Protein AF-A0A497K471-F1 (afdb_monomer_lite)

Secondary structure (DSSP, 8-state):
---B--GGGSBPTTSPBPP--S---GGGBPPPPPP-

Foldseek 3Di:
DWDFQDCQQPADPVRHGHHNPDDGDPVRTDDDDDDD

Radius of gyration: 12.49 Å; chains: 1; bounding box: 23×17×36 Å

pLDDT: mean 88.44, std 7.05, range [59.5, 96.31]

Structure (mmCIF, N/CA/C/O backbone):
data_AF-A0A497K471-F1
#
_entry.id   AF-A0A497K471-F1
#
loop_
_atom_site.group_PDB
_atom_site.id
_atom_site.type_symbol
_atom_site.label_atom_id
_atom_site.label_alt_id
_atom_site.label_comp_id
_atom_site.label_asym_id
_atom_site.label_entity_id
_atom_site.label_seq_id
_atom_site.pdbx_PDB_ins_code
_atom_site.Cartn_x
_atom_site.Cartn_y
_atom_site.Cartn_z
_atom_site.occupancy
_atom_site.B_iso_or_equiv
_atom_site.auth_seq_id
_atom_site.auth_comp_id
_atom_site.auth_asym_id
_atom_site.auth_atom_id
_atom_site.pdbx_PDB_model_num
ATOM 1 N N . MET A 1 1 ? 10.897 6.101 -6.113 1.00 59.50 1 MET A N 1
ATOM 2 C CA . MET A 1 1 ? 9.573 5.884 -5.475 1.00 59.50 1 MET A CA 1
ATOM 3 C C . MET A 1 1 ? 9.274 4.384 -5.484 1.00 59.50 1 MET A C 1
ATOM 5 O O . MET A 1 1 ? 9.372 3.786 -6.530 1.00 59.50 1 MET A O 1
ATOM 9 N N . SER A 1 2 ? 9.005 3.715 -4.360 1.00 65.25 2 SER A N 1
ATOM 10 C CA . SER A 1 2 ? 8.661 2.275 -4.409 1.00 65.25 2 SER A CA 1
ATOM 11 C C . SER A 1 2 ? 7.143 2.106 -4.385 1.00 65.25 2 SER A C 1
ATOM 13 O O . SER A 1 2 ? 6.514 2.436 -3.379 1.00 65.25 2 SER A O 1
ATOM 15 N N . VAL A 1 3 ? 6.552 1.622 -5.481 1.00 82.31 3 VAL A N 1
ATOM 16 C CA . VAL A 1 3 ? 5.114 1.312 -5.543 1.00 82.31 3 VAL A CA 1
ATOM 17 C C . VAL A 1 3 ? 4.856 0.039 -4.733 1.00 82.31 3 VAL A C 1
ATOM 19 O O . VAL A 1 3 ? 5.594 -0.943 -4.835 1.00 82.31 3 VAL A O 1
ATOM 22 N N . TRP A 1 4 ? 3.847 0.069 -3.862 1.00 87.81 4 TRP A N 1
ATOM 23 C CA . TRP A 1 4 ? 3.497 -1.050 -2.984 1.00 87.81 4 TRP A CA 1
ATOM 24 C C . TRP A 1 4 ? 1.990 -1.267 -2.960 1.00 87.81 4 TRP A C 1
ATOM 26 O O . TRP A 1 4 ? 1.250 -0.342 -2.629 1.00 87.81 4 TRP A O 1
ATOM 36 N N . HIS A 1 5 ? 1.536 -2.488 -3.240 1.00 87.62 5 HIS A N 1
ATOM 37 C CA . HIS A 1 5 ? 0.103 -2.796 -3.335 1.00 87.62 5 HIS A CA 1
ATOM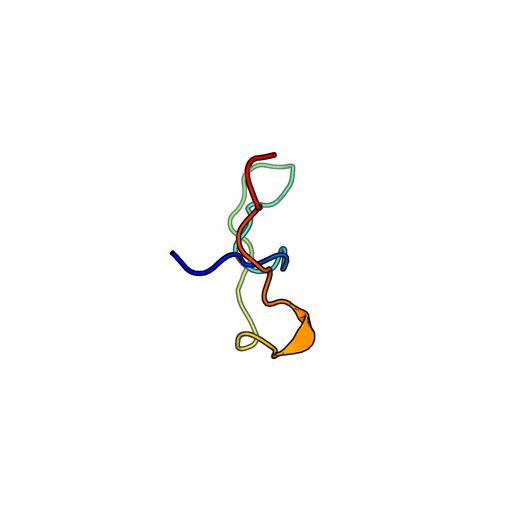 38 C C . HIS A 1 5 ? -0.507 -3.341 -2.035 1.00 87.62 5 HIS A C 1
ATOM 40 O O . HIS A 1 5 ? -1.725 -3.428 -1.915 1.00 87.62 5 HIS A O 1
ATOM 46 N N . GLY A 1 6 ? 0.312 -3.664 -1.031 1.00 86.81 6 GLY A N 1
ATOM 47 C CA . GLY A 1 6 ? -0.172 -4.213 0.235 1.00 86.81 6 GLY A CA 1
ATOM 48 C C . GLY A 1 6 ? -0.947 -3.213 1.109 1.00 86.81 6 GLY A C 1
ATOM 49 O O . GLY A 1 6 ? -0.541 -2.066 1.307 1.00 86.81 6 GLY A O 1
ATOM 50 N N . ASP A 1 7 ? -2.015 -3.695 1.744 1.00 88.88 7 ASP A N 1
ATOM 51 C CA . ASP A 1 7 ? -2.902 -2.899 2.610 1.00 88.88 7 ASP A CA 1
ATOM 52 C C . ASP A 1 7 ? -2.429 -2.772 4.061 1.00 88.88 7 ASP A C 1
ATOM 54 O O . ASP A 1 7 ? -3.049 -2.079 4.869 1.00 88.88 7 ASP A O 1
ATOM 58 N N . LEU A 1 8 ? -1.332 -3.444 4.408 1.00 89.69 8 LEU A N 1
ATOM 59 C CA . LEU A 1 8 ? -0.847 -3.594 5.781 1.00 89.69 8 LEU A CA 1
ATOM 60 C C . LEU A 1 8 ? -0.537 -2.248 6.464 1.00 89.69 8 LEU A C 1
ATOM 62 O O . LEU A 1 8 ? -0.665 -2.118 7.679 1.00 89.69 8 LEU A O 1
ATOM 66 N N . LYS A 1 9 ? -0.126 -1.250 5.672 1.00 88.69 9 LYS A N 1
ATOM 67 C CA . LYS A 1 9 ? 0.150 0.122 6.129 1.00 88.69 9 LYS A CA 1
ATOM 68 C C . LYS A 1 9 ? -1.020 1.087 5.914 1.00 88.69 9 LYS A C 1
ATOM 70 O O . LYS A 1 9 ? -0.965 2.204 6.424 1.00 88.69 9 LYS A O 1
ATOM 75 N N . LYS A 1 10 ? -2.064 0.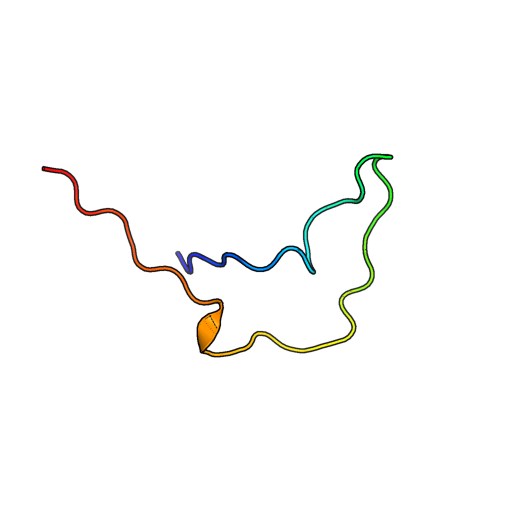686 5.179 1.00 91.19 10 LYS A N 1
ATOM 76 C CA . LYS A 1 10 ? -3.262 1.511 4.971 1.00 91.19 10 LYS A CA 1
ATOM 77 C C . LYS A 1 10 ? -4.063 1.598 6.275 1.00 91.19 10 LYS A C 1
ATOM 79 O O . LYS A 1 10 ? -3.946 0.743 7.155 1.00 91.19 10 LYS A O 1
ATOM 84 N N . ARG A 1 11 ? -4.889 2.635 6.418 1.00 94.19 11 ARG A N 1
ATOM 85 C CA . ARG A 1 11 ? -5.816 2.743 7.556 1.00 94.19 11 ARG A CA 1
ATOM 86 C C . ARG A 1 11 ? -6.968 1.742 7.421 1.00 94.19 11 ARG A C 1
ATOM 88 O O . ARG A 1 11 ? -7.188 1.148 6.365 1.00 94.19 11 ARG A O 1
ATOM 95 N N . LYS A 1 12 ? -7.666 1.495 8.527 1.00 94.50 12 LYS A N 1
ATOM 96 C CA . LYS A 1 12 ? -8.952 0.785 8.529 1.00 94.50 12 LYS 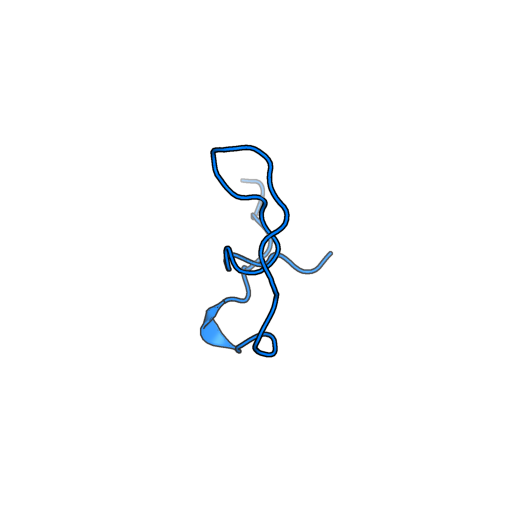A CA 1
ATOM 97 C C . LYS A 1 12 ? -10.029 1.677 7.886 1.00 94.50 12 LYS A C 1
ATOM 99 O O . LYS A 1 12 ? -9.863 2.895 7.920 1.00 94.50 12 LYS A O 1
ATOM 104 N N . PRO A 1 13 ? -11.143 1.109 7.393 1.00 93.75 13 PRO A N 1
ATOM 105 C CA . PRO A 1 13 ? -12.284 1.901 6.919 1.00 93.75 13 PRO A CA 1
ATOM 106 C C . PRO A 1 13 ? -12.819 2.873 7.980 1.00 93.75 13 PRO A C 1
ATOM 108 O O . PRO A 1 13 ? -13.193 3.991 7.666 1.00 93.75 13 PRO A O 1
ATOM 111 N N . THR A 1 14 ? -12.747 2.490 9.258 1.00 95.44 14 THR A N 1
ATOM 112 C CA . THR A 1 14 ? -13.128 3.328 10.408 1.00 95.44 14 THR A CA 1
ATOM 113 C C . THR A 1 14 ? -12.092 4.397 10.784 1.00 95.44 14 THR A C 1
ATOM 115 O O . THR A 1 14 ? -12.217 5.047 11.814 1.00 95.44 14 THR A O 1
ATOM 118 N N . GLY A 1 15 ? -11.009 4.552 10.014 1.00 94.62 15 GLY A N 1
ATOM 119 C CA . GLY A 1 15 ? -9.955 5.545 10.260 1.00 94.62 15 GLY A CA 1
ATOM 120 C C . GLY A 1 15 ? -8.863 5.118 11.251 1.00 94.62 15 GLY A C 1
ATOM 121 O O . GLY A 1 15 ? -7.808 5.754 11.309 1.00 94.62 15 GLY A O 1
ATOM 122 N N 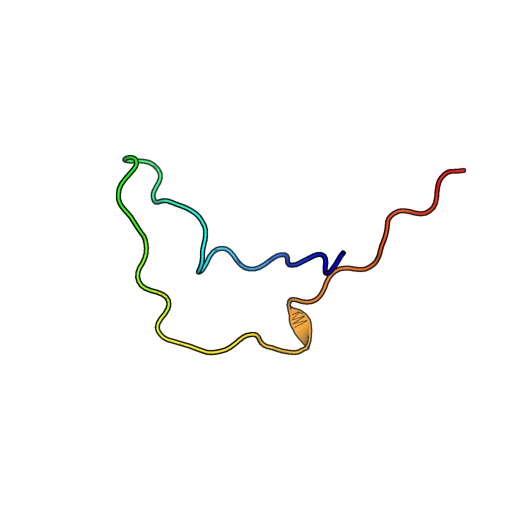. GLY A 1 16 ? -9.049 4.012 11.977 1.00 96.31 16 GLY A N 1
ATOM 123 C CA . GLY A 1 16 ? -8.039 3.474 12.893 1.00 96.31 16 GLY A CA 1
ATOM 124 C C . GLY A 1 16 ? -6.756 2.999 12.190 1.00 96.31 16 GLY A C 1
ATOM 125 O O . GLY A 1 16 ? -6.777 2.533 11.046 1.00 96.31 16 GLY A O 1
ATOM 126 N N . LYS A 1 17 ? -5.615 3.064 12.888 1.00 93.75 17 LYS A N 1
ATOM 127 C CA . LYS A 1 17 ? -4.322 2.567 12.383 1.00 93.75 17 LYS A CA 1
ATOM 128 C C . LYS A 1 17 ? -4.321 1.029 12.325 1.00 93.75 17 LYS A C 1
ATOM 130 O O . LYS A 1 17 ? -4.679 0.371 13.302 1.00 93.75 17 LYS A O 1
ATOM 135 N N . LYS A 1 18 ? -3.912 0.435 11.196 1.00 93.00 18 LYS A N 1
ATOM 136 C CA . LYS A 1 18 ? -3.631 -1.013 11.111 1.00 93.00 18 LYS A CA 1
ATOM 137 C C . LYS A 1 18 ? -2.242 -1.308 11.694 1.00 93.00 18 LYS A C 1
ATOM 139 O O . LYS A 1 18 ? -1.311 -0.521 11.517 1.00 93.00 18 LYS A O 1
ATOM 144 N N . ARG A 1 19 ? -2.092 -2.442 12.390 1.00 91.56 19 ARG A N 1
ATOM 145 C CA . ARG A 1 19 ? -0.788 -2.915 12.879 1.00 91.56 19 ARG A CA 1
ATOM 146 C C . ARG A 1 19 ? -0.075 -3.666 11.759 1.00 91.56 19 ARG A C 1
ATOM 148 O O . ARG A 1 19 ? -0.565 -4.683 11.277 1.00 91.56 19 ARG A O 1
ATOM 155 N N . ALA A 1 20 ? 1.104 -3.183 11.386 1.00 91.12 20 ALA A N 1
ATOM 156 C CA . ALA A 1 20 ? 1.977 -3.877 10.455 1.00 91.12 20 ALA A CA 1
ATOM 157 C C . ALA A 1 20 ? 2.711 -5.019 11.178 1.00 91.12 20 ALA A C 1
ATOM 159 O O . ALA A 1 20 ? 3.699 -4.776 11.862 1.00 91.12 20 ALA A O 1
ATOM 160 N N . TYR A 1 21 ? 2.202 -6.249 11.069 1.00 91.62 21 TYR A N 1
ATOM 161 C CA . TYR A 1 21 ? 2.754 -7.418 11.774 1.00 91.62 21 TYR A CA 1
ATOM 162 C C . TYR A 1 21 ? 3.862 -8.152 11.004 1.00 91.62 21 TYR A C 1
ATOM 164 O O . TYR A 1 21 ? 4.583 -8.955 11.584 1.00 91.62 21 TYR A O 1
ATOM 172 N N . ARG A 1 22 ? 4.001 -7.893 9.701 1.00 91.75 22 ARG A N 1
ATOM 173 C CA . ARG A 1 22 ? 4.979 -8.551 8.832 1.00 91.75 22 ARG A CA 1
ATOM 174 C C . ARG A 1 22 ? 5.762 -7.553 7.997 1.00 91.75 22 ARG A C 1
ATOM 176 O O . ARG A 1 22 ? 5.351 -6.405 7.810 1.00 91.75 22 ARG A O 1
ATOM 183 N N . LYS A 1 23 ? 6.884 -8.029 7.460 1.00 90.50 23 LYS A N 1
ATOM 184 C CA . LYS A 1 23 ? 7.680 -7.297 6.477 1.00 90.50 23 LYS A CA 1
ATOM 185 C C . LYS A 1 23 ? 6.990 -7.287 5.108 1.00 90.50 23 LYS A C 1
ATOM 187 O O . LYS A 1 23 ? 6.027 -8.009 4.839 1.00 90.50 23 LYS A O 1
ATOM 192 N N . LYS A 1 24 ? 7.522 -6.420 4.254 1.00 88.88 24 LYS A N 1
ATOM 193 C CA . LYS A 1 24 ? 7.220 -6.334 2.830 1.00 88.88 24 LYS A CA 1
ATOM 194 C C . LYS A 1 24 ? 7.590 -7.655 2.127 1.00 88.88 24 LYS A C 1
ATOM 196 O O . LYS A 1 24 ? 8.666 -8.182 2.389 1.00 88.88 24 LYS A O 1
ATOM 201 N N . LEU A 1 25 ? 6.717 -8.174 1.259 1.00 89.75 25 LEU A N 1
ATOM 202 C CA . LEU A 1 25 ? 6.924 -9.406 0.484 1.00 89.75 25 LEU A CA 1
ATOM 203 C C . LEU A 1 25 ? 7.126 -9.106 -1.006 1.00 89.75 25 LEU A C 1
ATOM 205 O O . LEU A 1 25 ? 6.470 -8.227 -1.551 1.00 89.75 25 LEU A O 1
ATOM 209 N N . LYS A 1 26 ? 8.003 -9.855 -1.682 1.00 88.44 26 LYS A N 1
ATOM 210 C CA . LYS A 1 26 ? 8.400 -9.582 -3.077 1.00 88.44 26 LYS A CA 1
ATOM 211 C C . LYS A 1 26 ? 7.219 -9.493 -4.056 1.00 88.44 26 LYS A C 1
ATOM 213 O O . LYS A 1 26 ? 7.284 -8.713 -4.986 1.00 88.44 26 LYS A O 1
ATOM 218 N N . PHE A 1 27 ? 6.133 -10.231 -3.835 1.00 86.62 27 PHE A N 1
ATOM 219 C CA . PHE A 1 27 ? 4.955 -10.206 -4.713 1.00 86.62 27 PHE A CA 1
ATOM 220 C C . PHE A 1 27 ? 4.057 -8.961 -4.551 1.00 86.62 27 PHE A C 1
ATOM 222 O O . PHE A 1 27 ? 3.131 -8.773 -5.328 1.00 86.62 27 PHE A O 1
ATOM 229 N N . GLU A 1 28 ? 4.291 -8.109 -3.550 1.00 89.50 28 GLU A N 1
ATOM 230 C CA . GLU A 1 28 ? 3.503 -6.885 -3.315 1.00 89.50 28 GLU A CA 1
ATOM 231 C C . GLU A 1 28 ? 4.156 -5.623 -3.896 1.00 89.50 28 GLU A C 1
ATOM 233 O O . GLU A 1 28 ? 3.588 -4.529 -3.790 1.00 89.50 28 GLU A O 1
ATOM 238 N N . THR A 1 29 ? 5.353 -5.749 -4.477 1.00 90.00 29 THR A N 1
ATOM 239 C CA . THR A 1 29 ? 6.002 -4.650 -5.197 1.00 90.00 29 THR A CA 1
ATOM 240 C C . THR A 1 29 ? 5.233 -4.348 -6.476 1.00 90.00 29 THR A C 1
ATOM 242 O O . THR A 1 29 ? 4.986 -5.255 -7.267 1.00 90.00 29 THR A O 1
ATOM 245 N N . GLY A 1 30 ? 4.892 -3.081 -6.693 1.00 87.94 30 GLY A N 1
ATOM 246 C CA . GLY A 1 30 ? 4.393 -2.604 -7.980 1.00 87.94 30 GLY A CA 1
ATOM 247 C C . GLY A 1 30 ? 5.523 -2.100 -8.876 1.00 87.94 30 GLY A C 1
ATOM 248 O O . GLY A 1 30 ? 6.611 -1.774 -8.394 1.00 87.94 30 GLY A O 1
ATOM 249 N N . SER A 1 31 ? 5.231 -2.001 -10.168 1.00 87.06 31 SER A N 1
ATOM 250 C CA . SER A 1 31 ? 6.077 -1.315 -11.148 1.00 87.06 31 SER A CA 1
ATOM 251 C C . SER A 1 31 ? 5.609 0.125 -11.332 1.00 87.06 31 SER A C 1
ATOM 253 O O . SER A 1 31 ? 4.476 0.474 -10.993 1.00 87.06 31 SER A O 1
ATOM 255 N N . PHE A 1 32 ? 6.488 0.972 -11.856 1.00 87.06 32 PHE A N 1
ATOM 256 C CA . PHE A 1 32 ? 6.093 2.313 -12.267 1.00 87.06 32 PHE A CA 1
ATOM 257 C C . PHE A 1 32 ? 5.149 2.254 -13.469 1.00 87.06 32 PHE A C 1
ATOM 259 O O . PHE A 1 32 ? 5.354 1.400 -14.336 1.00 87.06 32 PHE A O 1
ATOM 266 N N . PRO A 1 33 ? 4.134 3.132 -13.534 1.00 88.69 33 PRO A N 1
ATOM 267 C CA . PRO A 1 33 ? 3.336 3.275 -14.741 1.00 88.69 33 PRO A CA 1
ATOM 268 C C . PRO A 1 33 ? 4.221 3.794 -15.879 1.00 88.69 33 PRO A C 1
ATOM 270 O O . PRO A 1 33 ? 5.071 4.659 -15.667 1.00 88.69 33 PRO A O 1
ATOM 273 N N . THR A 1 34 ? 4.023 3.257 -17.078 1.00 87.62 34 THR A N 1
ATOM 274 C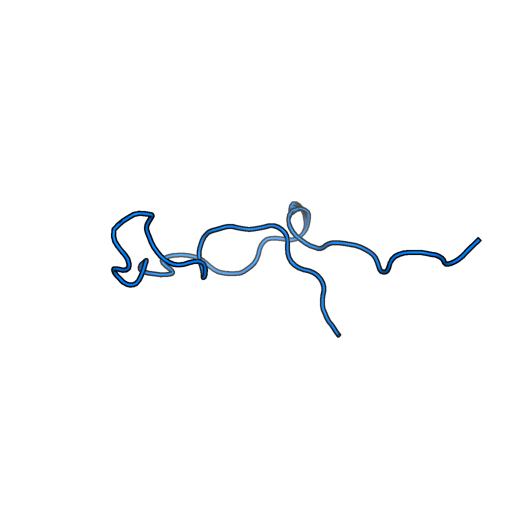 CA . THR A 1 34 ? 4.608 3.788 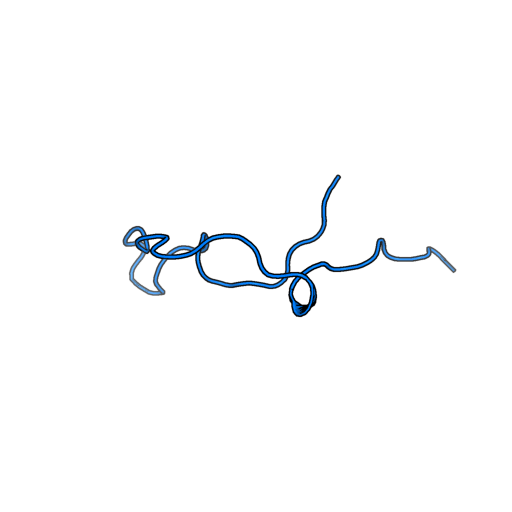-18.311 1.00 87.62 34 THR A CA 1
ATOM 275 C C . THR A 1 34 ? 3.610 4.743 -18.944 1.00 87.62 34 THR A C 1
ATOM 277 O O . THR A 1 34 ? 2.498 4.333 -19.278 1.00 87.62 34 THR A O 1
ATOM 280 N N . GLU A 1 35 ? 3.994 6.007 -19.087 1.00 87.38 35 GLU A N 1
ATOM 281 C CA . GLU A 1 35 ? 3.205 6.986 -19.835 1.00 87.38 35 GLU A CA 1
ATOM 282 C C . GLU A 1 35 ? 3.312 6.651 -21.328 1.00 87.38 35 GLU A C 1
ATOM 284 O O . GLU A 1 35 ? 4.411 6.399 -21.827 1.00 87.38 35 GLU A O 1
ATOM 289 N N . THR A 1 36 ? 2.162 6.536 -21.995 1.00 85.12 36 THR A N 1
ATOM 290 C CA . THR A 1 36 ? 2.027 6.144 -23.410 1.00 85.12 36 THR A CA 1
ATOM 291 C C . THR A 1 36 ? 1.348 7.260 -24.177 1.00 85.12 36 THR A C 1
ATOM 293 O O . THR A 1 36 ? 0.442 7.884 -23.578 1.00 85.12 36 THR A O 1
#

Sequence (36 aa):
MSVWHGDLKKRKPTGGKKRAYRKKLKFETGSFPTET